Protein AF-A0A529I0V1-F1 (afdb_monomer_lite)

pLDDT: mean 81.14, std 18.54, range [35.56, 96.12]

Secondary structure (DSSP, 8-state):
-PPP-----------------TTEEEEEEEE-TT-HHHHHHHHHHTT-EEE--EEEEEEEETTEEEEEEEESSTTEEEEEEETTTS-GGGGGGSTTEEEE-EETTEEPB-

Sequence (110 aa):
MTNTGIEVRRDGASQDAIATPVGVRWYAAGVFAGRENIAEQHLQRQGFTSFVPRAAKTIRHARRTYTRTAAYFPGYMFVALDVTQQRWRAVNGTIGVRSLIMRGDRPSPV

Radius of gyration: 21.2 Å; chains: 1; bounding box: 63×28×68 Å

Foldseek 3Di:
DDDDDDDDDDDDDDPPPPPVDPQKFKFKFFFAFPCPVVLCVQCVVVVWDKAFAWDWDWDDDPNDIDTDIHGPDGRMIMIIDRPVPDPVVVSCVGPGTPGICDDPPHHDGD

Structure (mmCIF, N/CA/C/O backbone):
data_AF-A0A529I0V1-F1
#
_entry.id   AF-A0A529I0V1-F1
#
loop_
_atom_site.group_PDB
_atom_site.id
_atom_site.type_symbol
_atom_site.label_atom_id
_atom_site.label_alt_id
_atom_site.label_comp_id
_atom_site.label_asym_id
_atom_site.label_entity_id
_atom_site.label_seq_id
_atom_site.pdbx_PDB_ins_code
_atom_site.Cartn_x
_atom_site.Cartn_y
_atom_site.Cartn_z
_atom_site.occupancy
_atom_site.B_iso_or_equiv
_atom_site.auth_seq_id
_atom_site.auth_comp_id
_atom_site.auth_asym_id
_atom_site.auth_atom_id
_atom_site.pdbx_PDB_model_num
ATOM 1 N N . MET A 1 1 ? 45.862 -10.479 47.143 1.00 38.81 1 MET A N 1
ATOM 2 C CA . MET A 1 1 ? 46.199 -10.905 45.769 1.00 38.81 1 MET A CA 1
ATOM 3 C C . MET A 1 1 ? 45.011 -11.703 45.260 1.00 38.81 1 MET A C 1
ATOM 5 O O . MET A 1 1 ? 44.876 -12.866 45.604 1.00 38.81 1 MET A O 1
ATOM 9 N N . THR A 1 2 ? 44.056 -11.034 44.619 1.00 37.53 2 THR A N 1
ATOM 10 C CA . THR A 1 2 ? 42.764 -11.618 44.231 1.00 37.53 2 THR A CA 1
ATOM 11 C C . THR A 1 2 ? 42.877 -12.248 42.848 1.00 37.53 2 THR A C 1
ATOM 13 O O . THR A 1 2 ? 43.362 -11.615 41.913 1.00 37.53 2 THR A O 1
ATOM 16 N N . ASN A 1 3 ? 42.465 -13.513 42.766 1.00 35.56 3 ASN A N 1
ATOM 17 C CA . ASN A 1 3 ? 42.551 -14.364 41.587 1.00 35.56 3 ASN A CA 1
ATOM 18 C C . ASN A 1 3 ? 41.792 -13.793 40.385 1.00 35.56 3 ASN A C 1
ATOM 20 O O . ASN A 1 3 ? 40.600 -13.498 40.457 1.00 35.56 3 ASN A O 1
ATOM 24 N N . THR A 1 4 ? 42.502 -13.760 39.263 1.00 48.09 4 THR A N 1
ATOM 25 C CA . THR A 1 4 ? 41.985 -13.680 37.899 1.00 48.09 4 THR A CA 1
ATOM 26 C C . THR A 1 4 ? 41.180 -14.939 37.579 1.00 48.09 4 THR A C 1
ATOM 28 O O . THR A 1 4 ? 41.721 -16.042 37.607 1.00 48.09 4 THR A O 1
ATOM 31 N N . GLY A 1 5 ? 39.902 -14.773 37.244 1.00 37.88 5 GLY A N 1
ATOM 32 C CA . GLY A 1 5 ? 39.055 -15.821 36.680 1.00 37.88 5 GLY A CA 1
ATOM 33 C C . GLY A 1 5 ? 38.500 -15.366 35.335 1.00 37.88 5 GLY A C 1
ATOM 34 O O . GLY A 1 5 ? 37.636 -14.496 35.287 1.00 37.88 5 GLY A O 1
ATOM 35 N N . ILE A 1 6 ? 39.017 -15.942 34.251 1.00 47.09 6 ILE A N 1
ATOM 36 C CA . ILE A 1 6 ? 38.360 -15.963 32.943 1.00 47.09 6 ILE A CA 1
ATOM 37 C C . ILE A 1 6 ? 37.602 -17.286 32.875 1.00 47.09 6 ILE A C 1
ATOM 39 O O . ILE A 1 6 ? 38.231 -18.340 32.895 1.00 47.09 6 ILE A O 1
ATOM 43 N N . GLU A 1 7 ? 36.282 -17.236 32.717 1.00 39.00 7 GLU A N 1
ATOM 44 C CA . GLU A 1 7 ? 35.555 -18.318 32.059 1.00 39.00 7 GLU A CA 1
ATOM 45 C C . GLU A 1 7 ? 34.443 -17.729 31.188 1.00 39.00 7 GLU A C 1
ATOM 47 O O . GLU A 1 7 ? 33.557 -17.002 31.635 1.00 39.00 7 GLU A O 1
ATOM 52 N N . VAL A 1 8 ? 34.560 -18.010 29.894 1.00 48.25 8 VAL A N 1
ATOM 53 C CA . VAL A 1 8 ? 33.589 -17.701 28.852 1.00 48.25 8 VAL A CA 1
ATOM 54 C C . VAL A 1 8 ? 32.413 -18.657 29.006 1.00 48.25 8 VAL A C 1
ATOM 56 O O . VAL A 1 8 ? 32.613 -19.869 28.966 1.00 48.25 8 VAL A O 1
ATOM 59 N N . ARG A 1 9 ? 31.180 -18.147 29.053 1.00 39.19 9 ARG A N 1
ATOM 60 C CA . ARG A 1 9 ? 30.007 -18.942 28.672 1.00 39.19 9 ARG A CA 1
ATOM 61 C C . ARG A 1 9 ? 28.963 -18.087 27.959 1.00 39.19 9 ARG A C 1
ATOM 63 O O . ARG A 1 9 ? 28.451 -17.109 28.490 1.00 39.19 9 ARG A O 1
ATOM 70 N N . ARG A 1 10 ? 28.752 -18.481 26.705 1.00 44.38 10 ARG A N 1
ATOM 71 C CA . ARG A 1 10 ? 27.812 -17.968 25.714 1.00 44.38 10 ARG A CA 1
ATOM 72 C C . ARG A 1 10 ? 26.352 -18.305 26.055 1.00 44.38 10 ARG A C 1
ATOM 74 O O . ARG A 1 10 ? 26.090 -19.328 26.678 1.00 44.38 10 ARG A O 1
ATOM 81 N N . ASP A 1 11 ? 25.483 -17.475 25.477 1.00 45.59 11 ASP A N 1
ATOM 82 C CA . ASP A 1 11 ? 24.106 -17.712 25.018 1.00 45.59 11 ASP A CA 1
ATOM 83 C C . ASP A 1 11 ? 22.988 -17.878 26.061 1.00 45.59 11 ASP A C 1
ATOM 85 O O . ASP A 1 11 ? 22.930 -18.849 26.811 1.00 45.59 11 ASP A O 1
ATOM 89 N N . GLY A 1 12 ? 22.028 -16.940 26.032 1.00 41.09 12 GLY A N 1
ATOM 90 C CA . GLY A 1 12 ? 20.788 -17.064 26.803 1.00 41.09 12 GLY A CA 1
ATOM 91 C C . GLY A 1 12 ? 19.843 -15.856 26.866 1.00 41.09 12 GLY A C 1
ATOM 92 O O . GLY A 1 12 ? 19.110 -15.756 27.837 1.00 41.09 12 GLY A O 1
ATOM 93 N N . ALA A 1 13 ? 19.839 -14.927 25.906 1.00 45.91 13 ALA A N 1
ATOM 94 C CA . ALA A 1 13 ? 18.788 -13.907 25.737 1.00 45.91 13 ALA A CA 1
ATOM 95 C C . ALA A 1 13 ? 18.987 -13.300 24.336 1.00 45.91 13 ALA A C 1
ATOM 97 O O . ALA A 1 13 ? 20.104 -12.931 24.000 1.00 45.91 13 ALA A O 1
ATOM 98 N N . SER A 1 14 ? 18.035 -13.274 23.409 1.00 40.50 14 SER A N 1
ATOM 99 C CA . SER A 1 14 ? 16.645 -12.883 23.585 1.00 40.50 14 SER A CA 1
ATOM 100 C C . SER A 1 14 ? 15.762 -13.656 22.606 1.00 40.50 14 SER A C 1
ATOM 102 O O . SER A 1 14 ? 15.908 -13.541 21.390 1.00 40.50 14 SER A O 1
ATOM 104 N N . GLN A 1 15 ? 14.814 -14.429 23.134 1.00 43.62 15 GLN A N 1
ATOM 105 C CA . GLN A 1 15 ? 13.582 -14.703 22.406 1.00 43.62 15 GLN A CA 1
ATOM 106 C C . GLN A 1 15 ? 12.747 -13.421 22.473 1.00 43.62 15 GLN A C 1
ATOM 108 O O . GLN A 1 15 ? 11.896 -13.284 23.348 1.00 43.62 15 GLN A O 1
ATOM 113 N N . ASP A 1 16 ? 13.004 -12.466 21.577 1.00 41.56 16 ASP A N 1
ATOM 114 C CA . ASP A 1 16 ? 11.999 -11.449 21.277 1.00 41.56 16 ASP A CA 1
ATOM 115 C C . ASP A 1 16 ? 10.871 -12.171 20.549 1.00 41.56 16 ASP A C 1
ATOM 117 O O . ASP A 1 16 ? 10.886 -12.396 19.337 1.00 41.56 16 ASP A O 1
ATOM 121 N N . ALA A 1 17 ? 9.921 -12.639 21.352 1.00 43.97 17 ALA A N 1
ATOM 122 C CA . ALA A 1 17 ? 8.663 -13.167 20.898 1.00 43.97 17 ALA A CA 1
ATOM 123 C C . ALA A 1 17 ? 8.031 -12.133 19.963 1.00 43.97 17 ALA A C 1
ATOM 125 O O . ALA A 1 17 ? 7.482 -11.125 20.407 1.00 43.97 17 ALA A O 1
ATOM 126 N N . ILE A 1 18 ? 8.033 -12.413 18.658 1.00 53.53 18 ILE A N 1
ATOM 127 C CA . ILE A 1 18 ? 7.071 -11.818 17.729 1.00 53.53 18 ILE A CA 1
ATOM 128 C C . ILE A 1 18 ? 5.720 -12.477 18.043 1.00 53.53 18 ILE A C 1
ATOM 130 O O . ILE A 1 18 ? 5.149 -13.225 17.250 1.00 53.53 18 ILE A O 1
ATOM 134 N N . ALA A 1 19 ? 5.223 -12.251 19.259 1.00 49.00 19 ALA A N 1
ATOM 135 C CA . ALA A 1 19 ? 3.844 -12.488 19.605 1.00 49.00 19 ALA A CA 1
ATOM 136 C C . ALA A 1 19 ? 3.072 -11.435 18.821 1.00 49.00 19 ALA A C 1
ATOM 13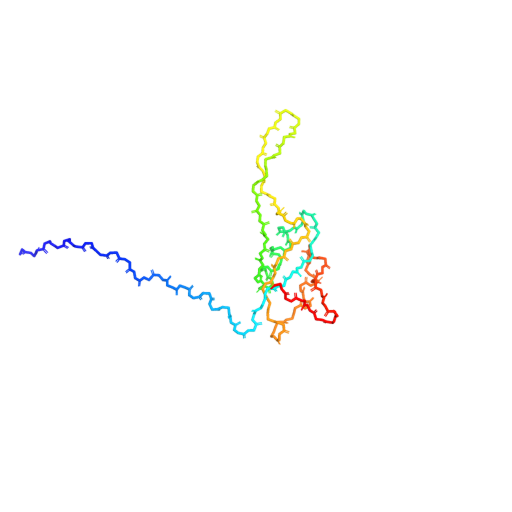8 O O . ALA A 1 19 ? 2.906 -10.302 19.264 1.00 49.00 19 ALA A O 1
ATOM 139 N N . THR A 1 20 ? 2.675 -11.787 17.598 1.00 54.31 20 THR A N 1
ATOM 140 C CA . THR A 1 20 ? 1.682 -10.998 16.877 1.00 54.31 20 THR A CA 1
ATOM 141 C C . THR A 1 20 ? 0.485 -10.930 17.825 1.00 54.31 20 THR A C 1
ATOM 143 O O . THR A 1 20 ? -0.047 -11.994 18.159 1.00 54.31 20 THR A O 1
ATOM 146 N N . PRO A 1 21 ? 0.111 -9.748 18.349 1.00 58.66 21 PRO A N 1
ATOM 147 C CA . PRO A 1 21 ? -0.984 -9.662 19.298 1.00 58.66 21 PRO A CA 1
ATOM 148 C C . PRO A 1 21 ? -2.202 -10.300 18.641 1.00 58.66 21 PRO A C 1
ATOM 150 O O . PRO A 1 21 ? -2.474 -10.035 17.467 1.00 58.66 21 PRO A O 1
ATOM 153 N N . VAL A 1 22 ? -2.892 -11.182 19.360 1.00 65.81 22 VAL A N 1
ATOM 154 C CA . VAL A 1 22 ? -4.128 -11.826 18.901 1.00 65.81 22 VAL A CA 1
ATOM 155 C C . VAL A 1 22 ? -5.107 -10.749 18.413 1.00 65.81 22 VAL A C 1
ATOM 157 O O . VAL A 1 22 ? -5.724 -10.060 19.214 1.00 65.81 22 VAL A O 1
ATOM 160 N N . GLY A 1 23 ? -5.184 -10.553 17.091 1.00 76.94 23 GLY A N 1
ATOM 161 C CA . GLY A 1 23 ? -5.936 -9.456 16.461 1.00 76.94 23 GLY A CA 1
ATOM 162 C C . GLY A 1 23 ? -5.230 -8.815 15.261 1.00 76.94 23 GLY A C 1
ATOM 163 O O . GLY A 1 23 ? -5.891 -8.445 14.288 1.00 76.94 23 GLY A O 1
ATOM 164 N N . VAL A 1 24 ? -3.893 -8.768 15.261 1.00 87.75 24 VAL A N 1
ATOM 165 C CA . VAL A 1 24 ? -3.111 -8.224 14.141 1.00 87.75 24 VAL A CA 1
ATOM 166 C C . VAL A 1 24 ? -2.940 -9.283 13.052 1.00 87.75 24 VAL A C 1
ATOM 168 O O . VAL A 1 24 ? -2.503 -10.404 13.309 1.00 87.75 24 VAL A O 1
ATOM 171 N N . ARG A 1 25 ? -3.283 -8.930 11.812 1.00 91.44 25 ARG A N 1
ATOM 172 C CA . ARG A 1 25 ? -3.072 -9.759 10.617 1.00 91.44 25 ARG A CA 1
ATOM 173 C C . ARG A 1 25 ? -2.387 -8.941 9.534 1.00 91.44 25 ARG A C 1
ATOM 175 O O . ARG A 1 25 ? -2.489 -7.716 9.514 1.00 91.44 25 ARG A O 1
ATOM 182 N N . TRP A 1 26 ? -1.705 -9.624 8.626 1.00 93.75 26 TRP A N 1
ATOM 183 C CA . TRP A 1 26 ? -1.150 -8.993 7.437 1.00 93.75 26 TRP A CA 1
ATOM 184 C C . TRP A 1 26 ? -2.223 -8.859 6.365 1.00 93.75 26 TRP A C 1
ATOM 186 O O . TRP A 1 26 ? -3.010 -9.775 6.139 1.00 93.75 26 TRP A O 1
ATOM 196 N N . TYR A 1 27 ? -2.230 -7.714 5.695 1.00 94.25 27 TYR A N 1
ATOM 197 C CA . TYR A 1 27 ? -3.117 -7.409 4.583 1.00 94.25 27 TYR A CA 1
ATOM 198 C C . TYR A 1 27 ? -2.295 -6.893 3.413 1.00 94.25 27 TYR A C 1
ATOM 200 O O . TYR A 1 27 ? -1.350 -6.123 3.595 1.00 94.25 27 TYR A O 1
ATOM 208 N N . ALA A 1 28 ? -2.675 -7.287 2.202 1.00 94.62 28 ALA A N 1
ATOM 209 C CA . ALA A 1 28 ? -2.112 -6.703 0.997 1.00 94.62 28 ALA A CA 1
ATOM 210 C C . ALA A 1 28 ? -2.762 -5.340 0.718 1.00 94.62 28 ALA A C 1
ATOM 212 O O . ALA A 1 28 ? -3.987 -5.198 0.742 1.00 94.62 28 ALA A O 1
ATOM 213 N N . ALA A 1 29 ? -1.941 -4.346 0.399 1.00 95.06 29 ALA A N 1
ATOM 214 C CA . ALA A 1 29 ? -2.359 -3.060 -0.130 1.00 95.06 29 ALA A CA 1
ATOM 215 C C . ALA A 1 29 ? -1.738 -2.847 -1.513 1.00 95.06 29 ALA A C 1
ATOM 217 O O . ALA A 1 29 ? -0.543 -3.059 -1.725 1.00 95.06 29 ALA A O 1
ATOM 218 N N . GLY A 1 30 ? -2.561 -2.415 -2.461 1.00 95.81 30 GLY A N 1
ATOM 219 C CA . GLY A 1 30 ? -2.101 -1.914 -3.743 1.00 95.81 30 GLY A CA 1
ATOM 220 C C . GLY A 1 30 ? -1.494 -0.526 -3.571 1.00 95.81 30 GLY A C 1
ATOM 221 O O . GLY A 1 30 ? -2.073 0.332 -2.906 1.00 95.81 30 GLY A O 1
ATOM 222 N N . VAL A 1 31 ? -0.354 -0.292 -4.203 1.00 96.12 31 VAL A N 1
ATOM 223 C CA . VAL A 1 31 ? 0.373 0.983 -4.237 1.00 96.12 31 VAL A CA 1
ATOM 224 C C . VAL A 1 31 ? 0.632 1.394 -5.678 1.00 96.12 31 VAL A C 1
ATOM 226 O O . VAL A 1 31 ? 0.612 0.575 -6.595 1.00 96.12 31 VAL A O 1
ATOM 229 N N . PHE A 1 32 ? 0.859 2.682 -5.909 1.00 93.38 32 PHE A N 1
ATOM 230 C CA . PHE A 1 32 ? 1.303 3.129 -7.225 1.00 93.38 32 PHE A CA 1
ATOM 231 C C . PHE A 1 32 ? 2.742 2.666 -7.464 1.00 93.38 32 PHE A C 1
ATOM 233 O O . PHE A 1 32 ? 3.612 2.894 -6.621 1.00 93.38 32 PHE A O 1
ATOM 240 N N . ALA A 1 33 ? 2.997 2.042 -8.616 1.00 87.94 33 ALA A N 1
ATOM 241 C CA . ALA A 1 33 ? 4.328 1.562 -8.974 1.00 87.94 33 ALA A CA 1
ATOM 242 C C . ALA A 1 33 ? 5.360 2.703 -8.915 1.00 87.94 33 ALA A C 1
ATOM 244 O O . ALA A 1 33 ? 5.149 3.779 -9.477 1.00 87.94 33 ALA A O 1
ATOM 245 N N . GLY A 1 34 ? 6.470 2.478 -8.213 1.00 87.12 34 GLY A N 1
ATOM 246 C CA . GLY A 1 34 ? 7.511 3.482 -7.975 1.00 87.12 34 GLY A CA 1
ATOM 247 C C . GLY A 1 34 ? 7.235 4.434 -6.804 1.00 87.12 34 GLY A C 1
ATOM 248 O O . GLY A 1 34 ? 8.101 5.248 -6.478 1.00 87.12 34 GLY A O 1
ATOM 249 N N . ARG A 1 35 ? 6.063 4.352 -6.157 1.00 93.06 35 ARG A N 1
ATOM 250 C CA . ARG A 1 35 ? 5.707 5.127 -4.954 1.00 93.06 35 ARG A CA 1
ATOM 251 C C . ARG A 1 35 ? 5.708 4.291 -3.675 1.00 93.06 35 ARG A C 1
ATOM 253 O O . ARG A 1 35 ? 5.276 4.789 -2.640 1.00 93.06 35 ARG A O 1
ATOM 260 N N . GLU A 1 36 ? 6.229 3.069 -3.713 1.00 93.19 36 GLU A N 1
ATOM 261 C CA . GLU A 1 36 ? 6.276 2.150 -2.571 1.00 93.19 36 GLU A CA 1
ATOM 262 C C . GLU A 1 36 ? 6.991 2.779 -1.366 1.00 93.19 36 GLU A C 1
ATOM 264 O O . GLU A 1 36 ? 6.491 2.714 -0.248 1.00 93.19 36 GLU A O 1
ATOM 269 N N . ASN A 1 37 ? 8.118 3.463 -1.602 1.00 92.56 37 ASN A N 1
ATOM 270 C CA . ASN A 1 37 ? 8.878 4.141 -0.545 1.00 92.56 37 ASN A CA 1
ATOM 271 C C . ASN A 1 37 ? 8.084 5.288 0.101 1.00 92.56 37 ASN A C 1
ATOM 273 O O . ASN A 1 37 ? 8.162 5.491 1.308 1.00 92.56 37 ASN A O 1
ATOM 277 N N . ILE A 1 38 ? 7.324 6.046 -0.697 1.00 94.94 38 ILE A N 1
ATOM 278 C CA . ILE A 1 38 ? 6.490 7.1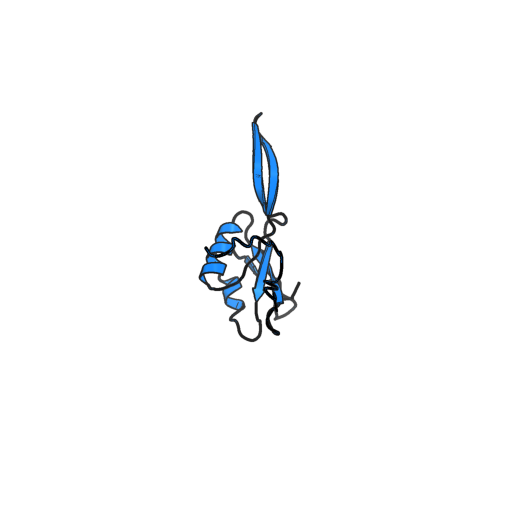43 -0.188 1.00 94.94 38 ILE A CA 1
ATOM 279 C C . ILE A 1 38 ? 5.337 6.552 0.628 1.00 94.94 38 ILE A C 1
ATOM 281 O O . ILE A 1 38 ? 5.119 6.967 1.762 1.00 94.94 38 ILE A O 1
ATOM 285 N N . ALA A 1 39 ? 4.647 5.546 0.086 1.00 95.06 39 ALA A N 1
ATOM 286 C CA . ALA A 1 39 ? 3.553 4.869 0.775 1.00 95.06 39 ALA A CA 1
ATOM 287 C C . ALA A 1 39 ? 3.999 4.296 2.130 1.00 95.06 39 ALA A C 1
ATOM 289 O O . ALA A 1 39 ? 3.350 4.543 3.143 1.00 95.06 39 ALA A O 1
ATOM 290 N N . GLU A 1 40 ? 5.142 3.607 2.164 1.00 94.50 40 GLU A N 1
ATOM 291 C CA . GLU A 1 40 ? 5.752 3.069 3.386 1.00 94.50 40 GLU A CA 1
ATOM 292 C C . GLU A 1 40 ? 6.036 4.172 4.416 1.00 94.50 40 GLU A C 1
ATOM 294 O O . GLU A 1 40 ? 5.587 4.068 5.555 1.00 94.50 40 GLU A O 1
ATOM 299 N N . GLN A 1 41 ? 6.685 5.273 4.021 1.00 95.69 41 GLN A N 1
ATOM 300 C CA . GLN A 1 41 ? 6.969 6.390 4.932 1.00 95.69 41 GLN A CA 1
ATOM 301 C C . GLN A 1 41 ? 5.698 7.028 5.499 1.00 95.69 41 GLN A C 1
ATOM 303 O O . GLN A 1 41 ? 5.635 7.347 6.686 1.00 95.69 41 GLN A O 1
ATOM 308 N N . HIS A 1 42 ? 4.676 7.244 4.667 1.00 95.69 42 HIS A N 1
ATOM 309 C CA . HIS A 1 42 ? 3.426 7.835 5.136 1.00 95.69 42 HIS A CA 1
ATOM 310 C C . HIS A 1 42 ? 2.650 6.887 6.056 1.00 95.69 42 HIS A C 1
ATOM 312 O O . HIS A 1 42 ? 2.097 7.349 7.051 1.00 95.69 42 HIS A O 1
ATOM 318 N N . LEU A 1 43 ? 2.642 5.583 5.770 1.00 93.69 43 LEU A N 1
ATOM 319 C CA . LEU A 1 43 ? 2.029 4.585 6.646 1.00 93.69 43 LEU A CA 1
ATOM 320 C C . LEU A 1 43 ? 2.758 4.490 7.988 1.00 93.69 43 LEU A C 1
ATOM 322 O O . LEU A 1 43 ? 2.108 4.517 9.029 1.00 93.69 43 LEU A O 1
ATOM 326 N N . GLN A 1 44 ? 4.092 4.486 7.982 1.00 93.56 44 GLN A N 1
ATOM 327 C CA . GLN A 1 44 ? 4.896 4.505 9.208 1.00 93.56 44 GLN A CA 1
ATOM 328 C C . GLN A 1 44 ? 4.617 5.752 10.057 1.00 93.56 44 GLN A C 1
ATOM 330 O O . GLN A 1 44 ? 4.433 5.643 11.265 1.00 93.56 44 GLN A O 1
ATOM 335 N N . ARG A 1 45 ? 4.497 6.933 9.433 1.00 93.31 45 ARG A N 1
ATOM 336 C CA . ARG A 1 45 ? 4.119 8.181 10.130 1.00 93.31 45 ARG A CA 1
ATOM 337 C C . ARG A 1 45 ? 2.720 8.132 10.744 1.00 93.31 45 ARG A C 1
ATOM 339 O O . ARG A 1 45 ? 2.479 8.793 11.745 1.00 93.31 45 ARG A O 1
ATOM 346 N N . GLN A 1 46 ? 1.805 7.372 10.149 1.00 90.88 46 GLN A N 1
ATOM 347 C CA . GLN A 1 46 ? 0.463 7.136 10.687 1.00 90.88 46 GLN A CA 1
ATOM 348 C C . GLN A 1 46 ? 0.436 6.040 11.769 1.00 90.88 46 GLN A C 1
ATOM 350 O O . GLN A 1 46 ? -0.629 5.750 12.308 1.00 90.88 46 GLN A O 1
ATOM 355 N N . GLY A 1 47 ? 1.585 5.435 12.093 1.00 90.94 47 GLY A N 1
ATOM 356 C CA . GLY A 1 47 ? 1.700 4.370 13.088 1.00 90.94 47 GLY A CA 1
ATOM 357 C C . GLY A 1 47 ? 1.380 2.973 12.553 1.00 90.94 47 GLY A C 1
ATOM 358 O O . GLY A 1 47 ? 1.226 2.044 13.341 1.00 90.94 47 GLY A O 1
ATOM 359 N N . PHE A 1 48 ? 1.282 2.796 11.232 1.00 91.69 48 PHE A N 1
ATOM 360 C CA . PHE A 1 48 ? 1.075 1.484 10.626 1.00 91.69 48 PHE A CA 1
ATOM 361 C C . PHE A 1 48 ? 2.401 0.764 10.379 1.00 91.69 48 PHE A C 1
ATOM 363 O O . PHE A 1 48 ? 3.330 1.304 9.770 1.00 91.69 48 PHE A O 1
ATOM 370 N N . THR A 1 49 ? 2.455 -0.508 10.767 1.00 93.06 49 THR A N 1
ATOM 371 C CA . THR A 1 49 ? 3.549 -1.405 10.397 1.00 93.06 49 THR A CA 1
ATOM 372 C C . THR A 1 49 ? 3.368 -1.840 8.947 1.00 93.06 49 THR A C 1
ATOM 374 O O . THR A 1 49 ? 2.374 -2.474 8.593 1.00 93.06 49 THR A O 1
ATOM 377 N N . SER A 1 50 ? 4.332 -1.500 8.096 1.00 93.69 50 SER A N 1
ATOM 378 C CA . SER A 1 50 ? 4.306 -1.811 6.667 1.00 93.69 50 SER A CA 1
ATOM 379 C C . SER A 1 50 ? 5.566 -2.543 6.224 1.00 93.69 50 SER A C 1
ATOM 381 O O . SER A 1 50 ? 6.638 -2.380 6.804 1.00 93.69 50 SER A O 1
ATOM 383 N N . PHE A 1 51 ? 5.416 -3.367 5.192 1.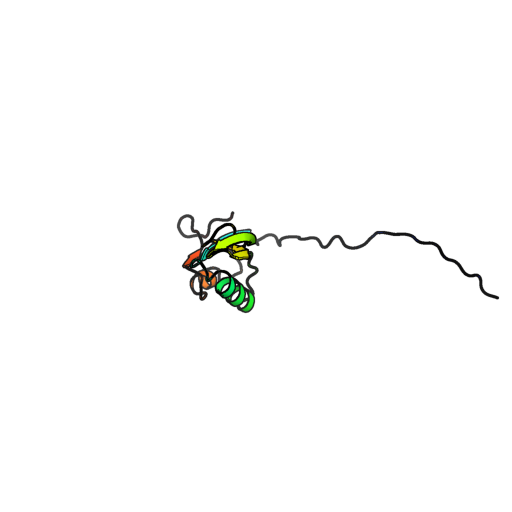00 93.25 51 PHE A N 1
ATOM 384 C CA . PHE A 1 51 ? 6.475 -4.176 4.619 1.00 93.25 51 PHE A CA 1
ATOM 385 C C . PHE A 1 51 ? 6.360 -4.199 3.094 1.00 93.25 51 PHE A C 1
ATOM 387 O O . PHE A 1 51 ? 5.319 -4.540 2.531 1.00 93.25 51 PHE A O 1
ATOM 394 N N . VAL A 1 52 ? 7.452 -3.861 2.413 1.00 92.81 52 VAL A N 1
ATOM 395 C CA . VAL A 1 52 ? 7.585 -4.004 0.960 1.00 92.81 52 VAL A CA 1
ATOM 396 C C . VAL A 1 52 ? 8.730 -4.982 0.696 1.00 92.81 52 VAL A C 1
ATOM 398 O O . VAL A 1 52 ? 9.875 -4.656 1.025 1.00 92.81 52 VAL A O 1
ATOM 401 N N . PRO A 1 53 ? 8.477 -6.153 0.084 1.00 90.50 53 PRO A N 1
ATOM 402 C CA . PRO A 1 53 ? 9.546 -7.052 -0.322 1.00 90.50 53 PRO A CA 1
ATOM 403 C C . PRO A 1 53 ? 10.402 -6.363 -1.381 1.00 90.50 53 PRO A C 1
ATOM 405 O O . PRO A 1 53 ? 9.914 -6.015 -2.460 1.00 90.50 53 PRO A O 1
ATOM 408 N N . ARG A 1 54 ? 11.681 -6.149 -1.078 1.00 91.31 54 ARG A N 1
ATOM 409 C CA . ARG A 1 54 ? 12.642 -5.508 -1.979 1.00 91.31 54 ARG A CA 1
ATOM 410 C C . ARG A 1 54 ? 13.764 -6.482 -2.308 1.00 91.31 54 ARG A C 1
ATOM 412 O O . ARG A 1 54 ? 14.252 -7.183 -1.430 1.00 91.31 54 ARG A O 1
ATOM 419 N N . ALA A 1 55 ? 14.190 -6.492 -3.565 1.00 87.50 55 ALA A N 1
ATOM 420 C CA . ALA A 1 55 ? 15.330 -7.270 -4.027 1.00 87.50 55 ALA A CA 1
ATOM 421 C C . ALA A 1 55 ? 16.283 -6.401 -4.852 1.00 87.50 55 ALA A C 1
ATOM 423 O O . ALA A 1 55 ? 15.883 -5.423 -5.493 1.00 87.50 55 ALA A O 1
ATOM 424 N N . ALA A 1 56 ? 17.561 -6.770 -4.831 1.00 88.62 56 ALA A N 1
ATOM 425 C CA . ALA A 1 56 ? 18.561 -6.173 -5.697 1.00 88.62 56 ALA A CA 1
ATOM 426 C C . ALA A 1 56 ? 18.320 -6.641 -7.138 1.00 88.62 56 ALA A C 1
ATOM 428 O O . ALA A 1 56 ? 18.342 -7.835 -7.429 1.00 88.62 56 ALA A O 1
ATOM 429 N N . LYS A 1 57 ? 18.090 -5.694 -8.046 1.00 85.44 57 LYS A N 1
ATOM 430 C CA . LYS A 1 57 ? 17.953 -5.951 -9.477 1.00 85.44 57 LYS A CA 1
ATOM 431 C C . LYS A 1 57 ? 19.132 -5.330 -10.211 1.00 85.44 57 LYS A C 1
ATOM 433 O O . LYS A 1 57 ? 19.337 -4.117 -10.150 1.00 85.44 57 LYS A O 1
ATOM 438 N N . THR A 1 58 ? 19.886 -6.152 -10.932 1.00 89.56 58 THR A N 1
ATOM 439 C CA . THR A 1 58 ? 20.923 -5.677 -11.850 1.00 89.56 58 THR A CA 1
ATOM 440 C C . THR A 1 58 ? 20.269 -5.210 -13.145 1.00 89.56 58 THR A C 1
ATOM 442 O O . THR A 1 58 ? 19.554 -5.961 -13.805 1.00 89.56 58 THR A O 1
ATOM 445 N N . ILE A 1 59 ? 20.490 -3.949 -13.499 1.00 86.19 59 ILE A N 1
ATOM 446 C CA . ILE A 1 59 ? 19.973 -3.321 -14.712 1.00 86.19 59 ILE A CA 1
ATOM 447 C C . ILE A 1 59 ? 21.161 -3.010 -15.620 1.00 86.19 59 ILE A C 1
ATOM 449 O O . ILE A 1 59 ? 22.152 -2.422 -15.184 1.00 86.19 59 ILE A O 1
ATOM 453 N N . ARG A 1 60 ? 21.050 -3.389 -16.897 1.00 87.94 60 ARG A N 1
ATOM 454 C CA . ARG A 1 60 ? 22.007 -3.027 -17.945 1.00 87.94 60 ARG A CA 1
ATOM 455 C C . ARG A 1 60 ? 21.365 -1.985 -18.854 1.00 87.94 60 ARG A C 1
ATOM 457 O O . ARG A 1 60 ? 20.366 -2.271 -19.5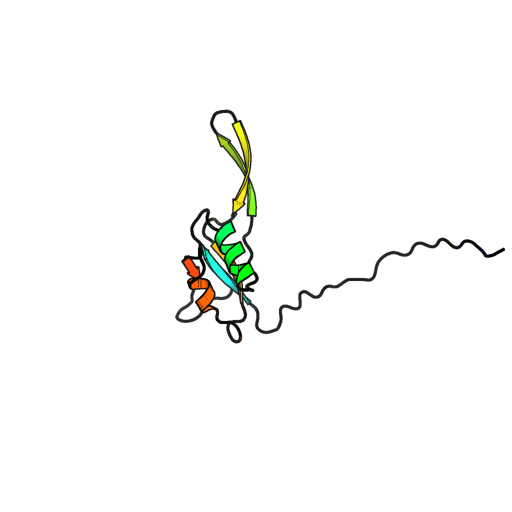04 1.00 87.94 60 ARG A O 1
ATOM 464 N N . HIS A 1 61 ? 21.927 -0.783 -18.896 1.00 86.81 61 HIS A N 1
ATOM 465 C CA . HIS A 1 61 ? 21.430 0.314 -19.724 1.00 86.81 61 HIS A CA 1
ATOM 466 C C . HIS A 1 61 ? 22.596 1.132 -20.284 1.00 86.81 61 HIS A C 1
ATOM 468 O O . HIS A 1 61 ? 23.534 1.438 -19.555 1.00 86.81 61 HIS A O 1
ATOM 474 N N . ALA A 1 62 ? 22.546 1.481 -21.575 1.00 80.94 62 ALA A N 1
ATOM 475 C CA . ALA A 1 62 ? 23.534 2.334 -22.252 1.00 80.94 62 ALA A CA 1
ATOM 476 C C . ALA A 1 62 ? 25.006 1.998 -21.904 1.00 80.94 62 ALA A C 1
ATOM 478 O O . ALA A 1 62 ? 25.760 2.849 -21.436 1.00 80.94 62 ALA A O 1
ATOM 479 N N . ARG A 1 63 ? 25.410 0.731 -22.100 1.00 87.06 63 A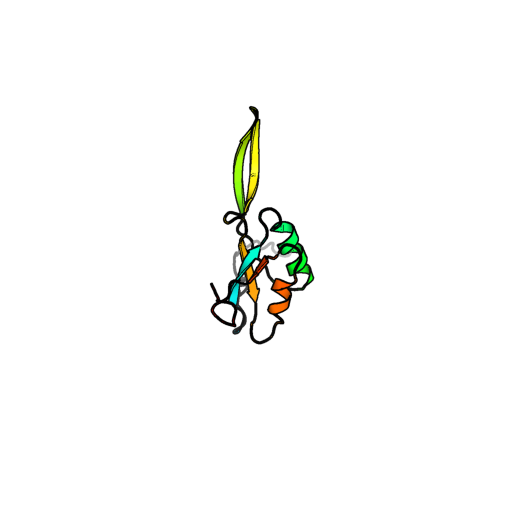RG A N 1
ATOM 480 C CA . ARG A 1 63 ? 26.754 0.188 -21.777 1.00 87.06 63 ARG A CA 1
ATOM 481 C C . ARG A 1 63 ? 27.159 0.237 -20.295 1.00 87.06 63 ARG A C 1
ATOM 483 O O . ARG A 1 63 ? 28.290 -0.109 -19.975 1.00 87.06 63 ARG A O 1
ATOM 490 N N . ARG A 1 64 ? 26.258 0.604 -19.385 1.00 84.81 64 ARG A N 1
ATOM 491 C CA . ARG A 1 64 ? 26.487 0.597 -17.937 1.00 84.81 64 ARG A CA 1
ATOM 492 C C . ARG A 1 64 ? 25.653 -0.493 -17.275 1.00 84.81 64 ARG A C 1
ATOM 494 O O . ARG A 1 64 ? 24.500 -0.716 -17.643 1.00 84.81 64 ARG A O 1
ATOM 501 N N . THR A 1 65 ? 26.241 -1.151 -16.286 1.00 87.69 65 THR A N 1
ATOM 502 C CA . THR A 1 65 ? 25.556 -2.104 -15.411 1.00 87.69 65 THR A CA 1
ATOM 503 C C . THR A 1 65 ? 25.500 -1.494 -14.023 1.00 87.69 65 THR A C 1
ATOM 505 O O . THR A 1 65 ? 26.531 -1.084 -13.497 1.00 87.69 65 THR A O 1
ATOM 508 N N . TYR A 1 66 ? 24.310 -1.411 -13.438 1.00 89.56 66 TYR A N 1
ATOM 509 C CA . TYR A 1 66 ? 24.135 -0.933 -12.071 1.00 89.56 66 TYR A CA 1
ATOM 510 C C . TYR A 1 66 ? 23.113 -1.786 -11.330 1.00 89.56 66 TYR A C 1
ATOM 512 O O . TYR A 1 66 ? 22.172 -2.323 -11.918 1.00 89.56 66 TYR A O 1
ATOM 520 N N . THR A 1 67 ? 23.300 -1.908 -10.023 1.00 87.94 67 THR A N 1
ATOM 521 C CA . THR A 1 67 ? 22.380 -2.624 -9.142 1.00 87.94 67 THR A CA 1
ATOM 522 C C . THR A 1 67 ? 21.463 -1.614 -8.474 1.00 87.94 67 THR A C 1
ATOM 524 O O . THR A 1 67 ? 21.929 -0.634 -7.898 1.00 87.94 67 THR A O 1
ATOM 527 N N . ARG A 1 68 ? 20.152 -1.837 -8.555 1.00 86.31 68 ARG A N 1
ATOM 528 C CA . ARG A 1 68 ? 19.148 -1.013 -7.880 1.00 86.31 68 ARG A CA 1
ATOM 529 C C . ARG A 1 68 ? 18.248 -1.893 -7.025 1.00 86.31 68 ARG A C 1
ATOM 531 O O . ARG A 1 68 ? 17.766 -2.923 -7.488 1.00 86.31 68 ARG A O 1
ATOM 538 N N . THR A 1 69 ? 17.967 -1.448 -5.806 1.00 86.69 69 THR A N 1
ATOM 539 C CA . THR A 1 69 ? 16.922 -2.041 -4.968 1.00 86.69 69 THR A CA 1
ATOM 540 C C . THR A 1 69 ? 15.553 -1.679 -5.535 1.00 86.69 69 THR A C 1
ATOM 542 O O . THR A 1 69 ? 15.220 -0.499 -5.664 1.00 86.69 69 THR A O 1
ATOM 545 N N . ALA A 1 70 ? 14.765 -2.688 -5.892 1.00 85.50 70 ALA A N 1
ATOM 546 C CA . ALA A 1 70 ? 13.416 -2.524 -6.418 1.00 85.50 70 ALA A CA 1
ATOM 547 C C . ALA A 1 70 ? 12.439 -3.432 -5.665 1.00 85.50 70 ALA A C 1
ATOM 549 O O . ALA A 1 70 ? 12.837 -4.463 -5.122 1.00 85.50 70 ALA A O 1
ATOM 550 N N . ALA A 1 71 ? 11.163 -3.046 -5.631 1.00 87.19 71 ALA A N 1
ATOM 551 C CA . ALA A 1 71 ? 10.113 -3.913 -5.114 1.00 87.19 71 ALA A CA 1
ATOM 552 C C . ALA A 1 71 ? 10.058 -5.205 -5.942 1.00 87.19 71 ALA A C 1
ATOM 554 O O . ALA A 1 71 ? 10.083 -5.158 -7.174 1.00 87.19 71 ALA A O 1
ATOM 555 N N . TYR A 1 72 ? 9.990 -6.349 -5.263 1.00 87.06 72 TYR A N 1
ATOM 556 C CA . TYR A 1 72 ? 9.859 -7.655 -5.909 1.00 87.06 72 TYR A CA 1
ATOM 557 C C . TYR A 1 72 ? 8.485 -7.801 -6.574 1.00 87.06 72 TYR A C 1
ATOM 559 O O . TYR A 1 72 ? 8.369 -8.352 -7.665 1.00 87.06 72 TYR A O 1
ATOM 567 N N . PHE A 1 73 ? 7.464 -7.212 -5.944 1.00 88.19 73 PHE A N 1
ATOM 568 C CA . PHE A 1 73 ? 6.107 -7.088 -6.466 1.00 88.19 73 PHE A CA 1
ATOM 569 C C . PHE A 1 73 ? 5.765 -5.600 -6.632 1.00 88.19 73 PHE A C 1
ATOM 571 O O . PHE A 1 73 ? 5.191 -4.997 -5.723 1.00 88.19 73 PHE A O 1
ATOM 578 N N . PRO A 1 74 ? 6.157 -4.963 -7.752 1.00 87.69 74 PRO A N 1
ATOM 579 C CA . PRO A 1 74 ? 5.828 -3.564 -8.001 1.00 87.69 74 PRO A CA 1
ATOM 580 C C . PRO A 1 74 ? 4.322 -3.326 -7.898 1.00 87.69 74 PRO A C 1
ATOM 582 O O . PRO A 1 74 ? 3.526 -4.101 -8.429 1.00 87.69 74 PRO A O 1
ATOM 585 N N . GLY A 1 75 ? 3.933 -2.251 -7.219 1.00 92.38 75 GLY A N 1
ATOM 586 C CA . GLY A 1 75 ? 2.523 -1.933 -7.009 1.00 92.38 75 GLY A CA 1
ATOM 587 C C . GLY A 1 75 ? 1.831 -2.694 -5.870 1.00 92.38 75 GLY A C 1
ATOM 588 O O . GLY A 1 75 ? 0.634 -2.497 -5.671 1.00 92.38 75 GLY A O 1
ATOM 589 N N . TYR A 1 76 ? 2.556 -3.503 -5.091 1.00 93.81 76 TYR A N 1
ATOM 590 C CA . TYR A 1 76 ? 2.030 -4.156 -3.889 1.00 93.81 76 TYR A CA 1
ATOM 591 C C . TYR A 1 76 ? 2.883 -3.868 -2.656 1.00 93.81 76 TYR A C 1
ATOM 593 O O . TYR A 1 76 ? 4.107 -3.755 -2.718 1.00 93.81 76 TYR A O 1
ATOM 601 N N . MET A 1 77 ? 2.213 -3.797 -1.511 1.00 94.50 77 MET A N 1
ATOM 602 C CA . MET A 1 77 ? 2.831 -3.771 -0.195 1.00 94.50 77 MET A CA 1
ATOM 603 C C . MET A 1 77 ? 1.991 -4.554 0.812 1.00 94.50 77 MET A C 1
ATOM 605 O O . MET A 1 77 ? 0.811 -4.808 0.583 1.00 94.50 77 MET A O 1
ATOM 609 N N . PHE A 1 78 ? 2.589 -4.894 1.946 1.00 95.31 78 PHE A N 1
ATOM 610 C CA . PHE A 1 78 ? 1.920 -5.562 3.054 1.00 95.31 78 PHE A CA 1
ATOM 611 C C . PHE A 1 78 ? 1.825 -4.618 4.244 1.00 95.31 78 PHE A C 1
ATOM 613 O O . PHE A 1 78 ? 2.754 -3.862 4.526 1.00 95.31 78 PHE A O 1
ATOM 620 N N . VAL A 1 79 ? 0.695 -4.651 4.941 1.00 93.62 79 VAL A N 1
ATOM 621 C CA . VAL A 1 79 ? 0.442 -3.823 6.121 1.00 93.62 79 VAL A CA 1
ATOM 622 C C . VAL A 1 79 ? -0.113 -4.713 7.222 1.00 93.62 79 VAL A C 1
ATOM 624 O O . VAL A 1 79 ? -1.060 -5.465 6.992 1.00 93.62 79 VAL A O 1
ATOM 627 N N . ALA A 1 80 ? 0.489 -4.651 8.405 1.00 92.19 80 ALA A N 1
ATOM 628 C CA . ALA A 1 80 ? -0.015 -5.332 9.586 1.00 92.19 80 ALA A CA 1
ATOM 629 C C . ALA A 1 80 ? -1.062 -4.438 10.250 1.00 92.19 80 ALA A C 1
ATOM 631 O O . ALA A 1 80 ? -0.781 -3.294 10.610 1.00 92.19 80 ALA A O 1
ATOM 632 N N . LEU A 1 81 ? -2.281 -4.958 10.367 1.00 89.94 81 LEU A N 1
ATOM 633 C CA . LEU A 1 81 ? -3.439 -4.222 10.861 1.00 89.94 81 LEU A CA 1
ATOM 634 C C . LEU A 1 81 ? -4.220 -5.079 11.846 1.00 89.94 81 LEU A C 1
ATOM 636 O O . LEU A 1 81 ? -4.393 -6.282 11.645 1.00 89.94 81 LEU A O 1
ATOM 640 N N . ASP A 1 82 ? -4.783 -4.431 12.854 1.00 88.56 82 ASP A N 1
ATOM 641 C CA . ASP A 1 82 ? -5.903 -4.984 13.608 1.00 88.56 82 ASP A CA 1
ATOM 642 C C . ASP A 1 82 ? -7.200 -4.371 13.071 1.00 88.56 82 ASP A C 1
ATOM 644 O O . ASP A 1 82 ? -7.488 -3.196 13.290 1.00 88.56 82 ASP A O 1
ATOM 648 N N . VAL A 1 83 ? -7.993 -5.162 12.349 1.00 84.19 83 VAL A N 1
ATOM 649 C CA . VAL A 1 83 ? -9.263 -4.708 11.753 1.00 84.19 83 VAL A CA 1
ATOM 650 C C . VAL A 1 83 ? -10.340 -4.358 12.780 1.00 84.19 83 VAL A C 1
ATOM 652 O O . VAL A 1 83 ? -11.307 -3.690 12.416 1.00 84.19 83 VAL A O 1
ATOM 655 N N . THR A 1 84 ? -10.202 -4.810 14.028 1.00 81.19 84 THR A N 1
ATOM 656 C CA . THR A 1 84 ? -11.163 -4.542 15.105 1.00 81.19 84 THR A CA 1
ATOM 657 C C . THR A 1 84 ? -10.819 -3.275 15.885 1.00 81.19 84 THR A C 1
ATOM 659 O O . THR A 1 84 ? -11.726 -2.567 16.314 1.00 81.19 84 THR A O 1
ATOM 662 N N . GLN A 1 85 ? -9.527 -2.956 16.015 1.00 77.75 85 GLN A N 1
ATOM 663 C CA . GLN A 1 85 ? -9.047 -1.832 16.827 1.00 77.75 85 GLN A CA 1
ATOM 664 C C . GLN A 1 85 ? -8.580 -0.627 15.998 1.00 77.75 85 GLN A C 1
ATOM 666 O O . GLN A 1 85 ? -8.714 0.517 16.432 1.00 77.75 85 GLN A O 1
ATOM 671 N N . GLN A 1 86 ? -8.035 -0.846 14.797 1.00 79.94 86 GLN A N 1
ATOM 672 C CA . GLN A 1 86 ? -7.469 0.221 13.973 1.00 79.94 86 GLN A CA 1
ATOM 673 C C . GLN A 1 86 ? -8.452 0.727 12.917 1.00 79.94 86 GLN A C 1
ATOM 675 O O . GLN A 1 86 ? -9.240 -0.014 12.324 1.00 79.94 86 GLN A O 1
ATOM 680 N N . ARG A 1 87 ? -8.335 2.021 12.593 1.00 86.19 87 ARG A N 1
ATOM 681 C CA . ARG A 1 87 ? -9.032 2.656 11.465 1.00 86.19 87 ARG A CA 1
ATOM 682 C C . ARG A 1 87 ? -8.388 2.237 10.142 1.00 86.19 87 ARG A C 1
ATOM 684 O O . ARG A 1 87 ? -7.796 3.058 9.451 1.00 86.19 87 ARG A O 1
ATOM 691 N N . TRP A 1 88 ? -8.523 0.968 9.765 1.00 88.31 88 TRP A N 1
ATOM 692 C CA . TRP A 1 88 ? -7.898 0.397 8.563 1.00 88.31 88 TRP A CA 1
ATOM 693 C C . TRP A 1 88 ? -8.261 1.144 7.268 1.00 88.31 88 TRP A C 1
ATOM 695 O O . TRP A 1 88 ? -7.463 1.185 6.337 1.00 88.31 88 TRP A O 1
ATOM 705 N N . ARG A 1 89 ? -9.420 1.820 7.210 1.00 89.75 89 ARG A N 1
ATOM 706 C CA . ARG A 1 89 ? -9.799 2.693 6.081 1.00 89.75 89 ARG A CA 1
ATOM 707 C C . ARG A 1 89 ? -8.833 3.866 5.865 1.00 89.75 89 ARG A C 1
ATOM 709 O O . ARG A 1 89 ? -8.745 4.350 4.741 1.00 89.75 89 ARG A O 1
ATOM 716 N N . ALA A 1 90 ? -8.091 4.292 6.891 1.00 90.62 90 ALA A N 1
ATOM 717 C CA . ALA A 1 90 ? -7.067 5.330 6.771 1.00 90.62 90 ALA A CA 1
ATOM 718 C C . ALA A 1 90 ? -5.943 4.925 5.803 1.00 90.62 90 ALA A C 1
ATOM 720 O O . ALA A 1 90 ? -5.433 5.779 5.086 1.00 90.62 90 ALA A O 1
ATOM 721 N N . VAL A 1 91 ? -5.648 3.622 5.686 1.00 90.75 91 VAL A N 1
ATOM 722 C CA . VAL A 1 91 ? -4.665 3.089 4.728 1.00 90.75 91 VAL A CA 1
ATOM 723 C C . VAL A 1 91 ? -5.026 3.473 3.289 1.00 90.75 91 VAL A C 1
ATOM 725 O O . VAL A 1 91 ? -4.144 3.842 2.521 1.00 90.75 91 VAL A O 1
ATOM 728 N N . ASN A 1 92 ? -6.316 3.469 2.933 1.00 92.19 92 ASN A N 1
ATOM 729 C CA . ASN A 1 92 ? -6.777 3.847 1.590 1.00 92.19 92 ASN A CA 1
ATOM 730 C C . ASN A 1 92 ? -6.608 5.347 1.294 1.00 92.19 92 ASN A C 1
ATOM 732 O O . ASN A 1 92 ? -6.553 5.727 0.131 1.00 92.19 92 ASN A O 1
ATOM 736 N N . GLY A 1 93 ? -6.544 6.194 2.326 1.00 91.38 93 GLY A N 1
ATOM 737 C CA . GLY A 1 93 ? -6.306 7.634 2.192 1.00 91.38 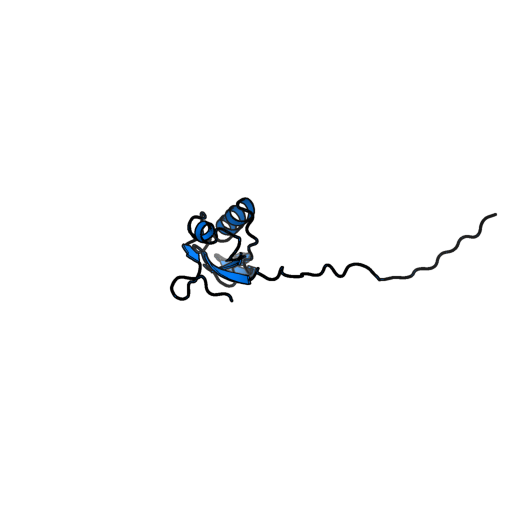93 GLY A CA 1
ATOM 738 C C . GLY A 1 93 ? -4.823 8.016 2.181 1.00 91.38 93 GLY A C 1
ATOM 739 O O . GLY A 1 93 ? -4.493 9.199 2.090 1.00 91.38 93 GLY A O 1
ATOM 740 N N . THR A 1 94 ? -3.916 7.045 2.300 1.00 94.31 94 THR A N 1
ATOM 741 C CA . THR A 1 94 ? -2.482 7.312 2.410 1.00 94.31 94 THR A CA 1
ATOM 742 C C . THR A 1 94 ? -1.851 7.629 1.059 1.00 94.31 94 THR A C 1
ATOM 744 O O . THR A 1 94 ? -2.035 6.917 0.074 1.00 94.31 94 THR A O 1
ATOM 747 N N . ILE A 1 95 ? -1.033 8.683 1.014 1.00 93.75 95 ILE A N 1
ATOM 748 C CA . ILE A 1 95 ? -0.311 9.097 -0.194 1.00 93.75 95 ILE A CA 1
ATOM 749 C C . ILE A 1 95 ? 0.554 7.942 -0.717 1.00 93.75 95 ILE A C 1
ATOM 751 O O . ILE A 1 95 ? 1.423 7.433 -0.016 1.00 93.75 95 ILE A O 1
ATOM 755 N N . GLY A 1 96 ? 0.336 7.562 -1.979 1.00 92.12 96 GLY A N 1
ATOM 756 C CA . GLY A 1 96 ? 1.055 6.469 -2.642 1.00 92.12 96 GLY A CA 1
ATOM 757 C C . GLY A 1 96 ? 0.361 5.106 -2.551 1.00 92.12 96 GLY A C 1
ATOM 758 O O . GLY A 1 96 ? 0.691 4.224 -3.346 1.00 92.12 96 GLY A O 1
ATOM 759 N N . VAL A 1 97 ? -0.632 4.953 -1.670 1.00 95.31 97 VAL A N 1
ATOM 760 C CA . VAL A 1 97 ? -1.518 3.783 -1.614 1.00 95.31 97 VAL A CA 1
ATOM 761 C C . VAL A 1 97 ? -2.671 3.969 -2.599 1.00 95.31 97 VAL A C 1
ATOM 763 O O . VAL A 1 97 ? -3.227 5.055 -2.732 1.00 95.31 97 VAL A O 1
ATOM 766 N N . ARG A 1 98 ? -3.011 2.901 -3.321 1.00 95.12 98 ARG A N 1
ATOM 767 C CA . ARG A 1 98 ? -4.187 2.829 -4.193 1.00 95.12 98 ARG A CA 1
ATOM 768 C C . ARG A 1 98 ? -5.404 2.333 -3.417 1.00 95.12 98 ARG A C 1
ATOM 770 O O . ARG A 1 98 ? -6.444 2.977 -3.447 1.00 95.12 98 ARG A O 1
ATOM 777 N N . SER A 1 99 ? -5.281 1.177 -2.765 1.00 93.62 99 SER A N 1
ATOM 778 C CA . SER A 1 99 ? -6.358 0.557 -1.981 1.00 93.62 99 SER A CA 1
ATOM 779 C C . SER A 1 99 ? -5.874 -0.710 -1.277 1.00 93.62 99 SER A C 1
ATOM 781 O O . SER A 1 99 ? -5.091 -1.468 -1.846 1.00 93.62 99 SER A O 1
ATOM 783 N N . LEU A 1 100 ? -6.408 -1.012 -0.096 1.00 93.50 100 LEU A N 1
ATOM 784 C CA . LEU A 1 100 ? -6.361 -2.357 0.481 1.00 93.50 100 LEU A CA 1
ATOM 785 C C . LEU A 1 100 ? -7.062 -3.370 -0.428 1.00 93.50 100 LEU A C 1
ATOM 787 O O . LEU A 1 100 ? -8.078 -3.065 -1.055 1.00 93.50 100 LEU A O 1
ATOM 791 N N . ILE A 1 101 ? -6.530 -4.588 -0.478 1.00 93.25 101 ILE A N 1
ATOM 792 C CA . ILE A 1 101 ? -7.168 -5.699 -1.178 1.00 93.25 101 ILE A CA 1
ATOM 793 C C . ILE A 1 101 ? -8.323 -6.213 -0.315 1.00 93.25 101 ILE A C 1
ATOM 795 O O . ILE A 1 101 ? -8.131 -6.676 0.813 1.00 93.25 101 ILE A O 1
ATOM 799 N N . MET A 1 102 ? -9.541 -6.093 -0.840 1.00 90.88 102 MET A N 1
ATOM 800 C CA . MET A 1 102 ? -10.773 -6.419 -0.121 1.00 90.88 102 MET A CA 1
ATOM 801 C C . MET A 1 102 ? -11.393 -7.725 -0.612 1.00 90.88 102 MET A C 1
ATOM 803 O O . MET A 1 102 ? -11.297 -8.077 -1.786 1.00 90.88 102 MET A O 1
ATOM 807 N N . ARG A 1 103 ? -12.083 -8.415 0.298 1.00 88.81 103 ARG A N 1
ATOM 808 C CA . ARG A 1 103 ? -13.003 -9.513 -0.001 1.00 88.81 103 ARG A CA 1
ATOM 809 C C . ARG A 1 103 ? -14.389 -9.097 0.487 1.00 88.81 103 ARG A C 1
ATOM 811 O O . ARG A 1 103 ? -14.675 -9.163 1.680 1.00 88.81 103 ARG A O 1
ATOM 818 N N . GLY A 1 104 ? -15.226 -8.621 -0.434 1.00 87.69 104 GLY A N 1
ATOM 819 C CA . GLY A 1 104 ? -16.471 -7.935 -0.079 1.00 87.69 104 GLY A CA 1
ATOM 820 C C . GLY A 1 104 ? -16.177 -6.624 0.656 1.00 87.69 104 GLY A C 1
ATOM 821 O O . GLY A 1 104 ? -15.359 -5.831 0.194 1.00 87.69 104 GLY A O 1
ATOM 822 N N . ASP A 1 105 ? -16.791 -6.429 1.823 1.00 85.06 105 ASP A N 1
ATOM 823 C CA . ASP A 1 105 ? -16.701 -5.177 2.593 1.00 85.06 105 ASP A CA 1
ATOM 824 C C . ASP A 1 105 ? -15.526 -5.107 3.579 1.00 85.06 105 ASP A C 1
ATOM 826 O O . ASP A 1 105 ? -15.364 -4.112 4.295 1.00 85.06 105 ASP A O 1
ATOM 830 N N . ARG A 1 106 ? -14.716 -6.169 3.667 1.00 85.12 106 ARG A N 1
ATOM 831 C CA . ARG A 1 106 ? -13.602 -6.265 4.618 1.00 85.12 106 ARG A CA 1
ATOM 832 C C . ARG A 1 106 ? -12.282 -6.536 3.897 1.00 85.12 106 ARG A C 1
ATOM 834 O O . ARG A 1 106 ? -12.275 -7.229 2.877 1.00 85.12 106 ARG A O 1
ATOM 841 N N . PRO A 1 107 ? -11.154 -6.014 4.408 1.00 86.19 107 PRO A N 1
ATOM 842 C CA . PRO A 1 107 ? -9.849 -6.346 3.858 1.00 86.19 107 PRO A CA 1
ATOM 843 C C . PRO A 1 107 ? -9.583 -7.848 4.042 1.00 86.19 107 PRO A C 1
ATOM 845 O O . PRO A 1 107 ? -9.940 -8.431 5.070 1.00 86.19 107 PRO A O 1
ATOM 848 N N . SER A 1 108 ? -9.001 -8.485 3.026 1.00 87.81 108 SER A N 1
ATOM 849 C CA . SER A 1 108 ? -8.679 -9.914 3.076 1.00 87.81 108 SER A CA 1
ATOM 850 C C . SER A 1 108 ? -7.294 -10.100 3.687 1.00 87.81 108 SER A C 1
ATOM 852 O O . SER A 1 108 ? -6.343 -9.520 3.153 1.00 87.81 108 SER A O 1
ATOM 854 N N . PRO A 1 109 ? -7.143 -10.886 4.767 1.00 88.50 109 PRO A N 1
ATOM 855 C CA . PRO A 1 109 ? -5.817 -11.219 5.263 1.00 88.50 109 PRO A CA 1
ATOM 856 C C . PRO A 1 109 ? -5.058 -12.052 4.217 1.00 88.50 109 PRO A C 1
ATOM 858 O O . PRO A 1 109 ? -5.691 -12.774 3.437 1.00 88.50 109 PRO A O 1
ATOM 861 N N . VAL A 1 110 ? -3.729 -11.914 4.201 1.00 85.69 110 VAL A N 1
ATOM 862 C CA . VAL A 1 110 ? -2.801 -12.745 3.407 1.00 85.69 110 VAL A CA 1
ATOM 863 C C . VAL A 1 110 ? -2.298 -13.949 4.186 1.00 85.69 110 VAL A C 1
ATOM 865 O O . VAL A 1 110 ? -2.219 -13.856 5.433 1.00 85.69 110 VAL A O 1
#